Protein AF-A0A2M7MG87-F1 (afdb_monomer)

Secondary structure (DSSP, 8-state):
-TT----EEEETTEEEETTEEEEEEEEEETTEEEEEESSPPPPTTSS-PPP-S-HHHHHHHHS--HHHHHHHHHH-

Sequence (76 aa):
VNGQSIALSLNGESLLVNTSTVTMTDIKTDNGIIHVIDAVLTPKTVSETPPTNNIVEAAQQAGDFSTLLAALDAAG

Organism: NCBI:txid1974614

InterPro domains:
  IPR000782 FAS1 domain [PF02469] (2-43)
  IPR000782 FAS1 domain [PS50213] (1-41)
  IPR036378 FAS1 domain superfamily [G3DSA:2.30.180.10] (1-44)
  IPR036378 FAS1 domain superfamily [SSF82153] (2-43)

Solvent-accessible surface area (backbone atoms only — not comparable to full-atom values): 5063 Å² total; per-residue (Å²): 123,87,88,68,89,80,50,75,48,72,60,85,92,45,44,24,55,66,90,28,45,54,78,44,72,78,44,77,52,100,88,50,68,48,67,42,57,80,54,85,89,72,62,85,84,72,85,63,80,71,80,88,59,53,76,65,57,48,39,59,72,67,64,78,40,60,69,60,54,52,51,50,64,71,73,101

Radius of gyration: 19.56 Å; Cα contacts (8 Å, |Δi|>4): 65; chains: 1; bounding box: 47×30×46 Å

pLDDT: mean 85.71, std 11.29, range [53.19, 96.19]

Nearest PDB structures (foldseek):
  2vxp-assembly2_B  TM=8.263E-01  e=1.729E-01  Homo sapiens
  5y6p-assembly1_A1  TM=6.601E-01  e=9.779E-02  Griffithsia pacifica
  9g6k-assembly1_LE  TM=8.442E-01  e=5.760E-01  Toxoplasma gondii
  6tjv-assembly1_Q  TM=6.946E-01  e=4.471E-01  Thermosynechococcus vestitus BP-1
  2pml-assembly1_X  TM=7.360E-01  e=4.961E+00  Plasmodium falciparum

Foldseek 3Di:
DPPDDWDWDDDDPWIDTNNWTFPDWADDDPVGTDTDTPDDDDPPPPDPPDPPDDPQRVCVVVVPNPVVNVVVVVVD

Structure (mmCIF, N/CA/C/O backbone):
data_AF-A0A2M7MG87-F1
#
_entry.id   AF-A0A2M7MG87-F1
#
loop_
_atom_site.group_PDB
_atom_site.id
_atom_site.type_symbol
_atom_site.label_atom_id
_atom_site.label_alt_id
_atom_site.label_comp_id
_atom_site.label_asym_id
_atom_site.label_entity_id
_atom_site.label_seq_id
_atom_site.pdbx_PDB_ins_code
_atom_site.Cartn_x
_atom_site.Cartn_y
_atom_site.Cartn_z
_atom_site.occupancy
_atom_site.B_iso_or_equiv
_atom_site.auth_seq_id
_atom_site.auth_comp_id
_atom_site.auth_asym_id
_atom_site.auth_atom_id
_atom_site.pdbx_PDB_model_num
ATOM 1 N N . VAL A 1 1 ? 8.403 19.511 -2.397 1.00 53.19 1 VAL A N 1
ATOM 2 C CA . VAL A 1 1 ? 8.176 18.268 -3.177 1.00 53.19 1 VAL A CA 1
ATOM 3 C C . VAL A 1 1 ? 9.407 17.373 -3.165 1.00 53.19 1 VAL A C 1
ATOM 5 O O . VAL A 1 1 ? 9.270 16.204 -2.853 1.00 53.19 1 VAL A O 1
ATOM 8 N N . ASN A 1 2 ? 10.612 17.911 -3.375 1.00 65.31 2 ASN A N 1
ATOM 9 C CA . ASN A 1 2 ? 11.855 17.174 -3.129 1.00 65.31 2 ASN A CA 1
ATOM 10 C C . ASN A 1 2 ? 12.150 17.082 -1.623 1.00 65.31 2 ASN A C 1
ATOM 12 O O . ASN A 1 2 ? 11.958 18.067 -0.910 1.00 65.31 2 ASN A O 1
ATOM 16 N N . GLY A 1 3 ? 12.580 15.906 -1.155 1.00 73.69 3 GLY A N 1
ATOM 17 C CA . GLY A 1 3 ? 12.908 15.638 0.253 1.00 73.69 3 GLY A CA 1
ATOM 18 C C . GLY A 1 3 ? 11.804 14.964 1.077 1.00 73.69 3 GLY A C 1
ATOM 19 O O . GLY A 1 3 ? 11.997 14.737 2.267 1.00 73.69 3 GLY A O 1
ATOM 20 N N . GLN A 1 4 ? 10.656 14.630 0.477 1.00 81.62 4 GLN A N 1
ATOM 21 C CA . GLN A 1 4 ? 9.657 13.795 1.149 1.00 81.62 4 GLN A CA 1
ATOM 22 C C . GLN A 1 4 ? 10.142 12.345 1.225 1.00 81.62 4 GLN A C 1
ATOM 24 O O . GLN A 1 4 ? 10.689 11.820 0.257 1.00 81.62 4 GLN A O 1
ATOM 29 N N . SER A 1 5 ? 9.930 11.700 2.373 1.00 84.44 5 SER A N 1
ATOM 30 C CA . SER A 1 5 ? 10.224 10.278 2.534 1.00 84.44 5 SER A CA 1
ATOM 31 C C . SER A 1 5 ? 9.313 9.441 1.641 1.00 84.44 5 SER A C 1
ATOM 33 O O . SER A 1 5 ? 8.105 9.670 1.585 1.00 84.44 5 SER A O 1
ATOM 35 N N . ILE A 1 6 ? 9.908 8.457 0.977 1.00 87.62 6 ILE A N 1
ATOM 36 C CA . ILE A 1 6 ? 9.215 7.425 0.210 1.00 87.62 6 ILE A CA 1
ATOM 37 C C . ILE A 1 6 ? 9.349 6.122 0.993 1.00 87.62 6 ILE A C 1
ATOM 39 O O . ILE A 1 6 ? 10.431 5.815 1.493 1.00 87.62 6 ILE A O 1
ATOM 43 N N . ALA A 1 7 ? 8.257 5.374 1.117 1.00 90.19 7 ALA A N 1
ATOM 44 C CA . ALA A 1 7 ? 8.277 4.050 1.717 1.00 90.19 7 ALA A CA 1
ATOM 45 C C . ALA A 1 7 ? 8.527 2.988 0.643 1.00 90.19 7 ALA A C 1
ATOM 47 O O . ALA A 1 7 ? 7.964 3.054 -0.448 1.00 90.19 7 ALA A O 1
ATOM 48 N N . LEU A 1 8 ? 9.343 1.994 0.978 1.00 93.00 8 LEU A N 1
ATOM 49 C CA . LEU A 1 8 ? 9.492 0.771 0.198 1.00 93.00 8 LEU A CA 1
ATOM 50 C C . LEU A 1 8 ? 8.948 -0.381 1.036 1.00 93.00 8 LEU A C 1
ATOM 52 O O . LEU A 1 8 ? 9.264 -0.472 2.224 1.00 93.00 8 LEU A O 1
ATOM 56 N N . SER A 1 9 ? 8.136 -1.247 0.439 1.00 93.94 9 SER A N 1
ATOM 57 C CA . SER A 1 9 ? 7.654 -2.456 1.108 1.00 93.94 9 SER A CA 1
ATOM 58 C C . SER A 1 9 ? 7.694 -3.652 0.168 1.00 93.94 9 SER A C 1
ATOM 60 O O . SER A 1 9 ? 7.550 -3.505 -1.043 1.00 93.94 9 SER A O 1
ATOM 62 N N . LEU A 1 10 ? 7.914 -4.840 0.727 1.00 94.25 10 LEU A N 1
ATOM 63 C CA . LEU A 1 10 ? 7.747 -6.095 0.005 1.00 94.25 10 LEU A CA 1
ATOM 64 C C . LEU A 1 10 ? 6.483 -6.781 0.511 1.00 94.25 10 LEU A C 1
ATOM 66 O O . LEU A 1 10 ? 6.344 -7.029 1.709 1.00 94.25 10 LEU A O 1
ATOM 70 N N . ASN A 1 11 ? 5.586 -7.109 -0.412 1.00 89.44 11 ASN A N 1
ATOM 71 C CA . ASN A 1 11 ? 4.418 -7.937 -0.162 1.00 89.44 11 ASN A CA 1
ATOM 72 C C . ASN A 1 11 ? 4.542 -9.225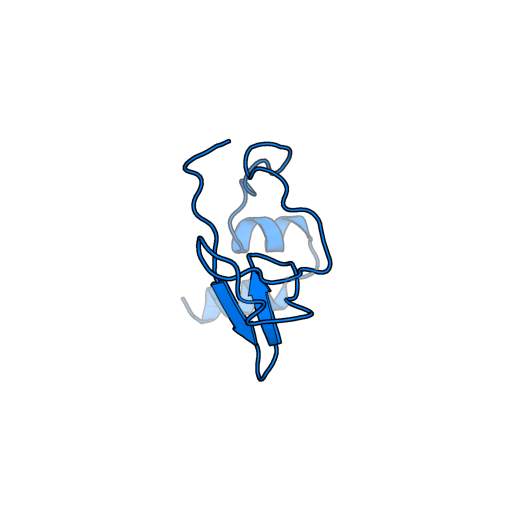 -0.984 1.00 89.44 11 ASN A C 1
ATOM 74 O O . ASN A 1 11 ? 4.222 -9.259 -2.174 1.00 89.44 11 ASN A O 1
ATOM 78 N N . GLY 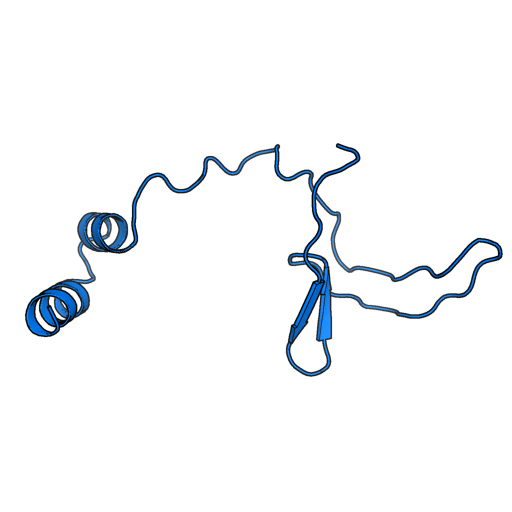A 1 12 ? 5.085 -10.272 -0.357 1.00 89.56 12 GLY A N 1
ATOM 79 C CA . GLY A 1 12 ? 5.504 -11.477 -1.071 1.00 89.56 12 GLY A CA 1
ATOM 80 C C . GLY A 1 12 ? 6.597 -11.148 -2.090 1.00 89.56 12 GLY A C 1
ATOM 81 O O . GLY A 1 12 ? 7.651 -10.634 -1.722 1.00 89.56 12 GLY A O 1
ATOM 82 N N . GLU A 1 13 ? 6.329 -11.423 -3.367 1.00 88.94 13 GLU A N 1
ATOM 83 C CA . GLU A 1 13 ? 7.236 -11.125 -4.488 1.00 88.94 13 GLU A CA 1
ATOM 84 C C . GLU A 1 13 ? 7.050 -9.709 -5.062 1.00 88.94 13 GLU A C 1
ATOM 86 O O . GLU A 1 13 ? 7.857 -9.255 -5.870 1.00 88.94 13 GLU A O 1
ATOM 91 N N . SER A 1 14 ? 5.995 -8.993 -4.659 1.00 90.31 14 SER A N 1
ATOM 92 C CA . SER A 1 14 ? 5.713 -7.646 -5.161 1.00 90.31 14 SER A CA 1
ATOM 93 C C . SER A 1 14 ? 6.453 -6.594 -4.339 1.00 90.31 14 SER A C 1
ATOM 95 O O . SER A 1 14 ? 6.257 -6.493 -3.127 1.00 90.31 14 SER A O 1
ATOM 97 N N . LEU A 1 15 ? 7.276 -5.781 -5.005 1.00 93.88 15 LEU A N 1
ATOM 98 C CA . LEU A 1 15 ? 7.875 -4.577 -4.431 1.00 93.88 15 LEU A CA 1
ATOM 99 C C . LEU A 1 15 ? 6.926 -3.394 -4.637 1.00 93.88 15 LEU A C 1
ATOM 101 O O . LEU A 1 15 ? 6.460 -3.154 -5.751 1.00 93.88 15 LEU A O 1
ATOM 105 N N . LEU A 1 16 ?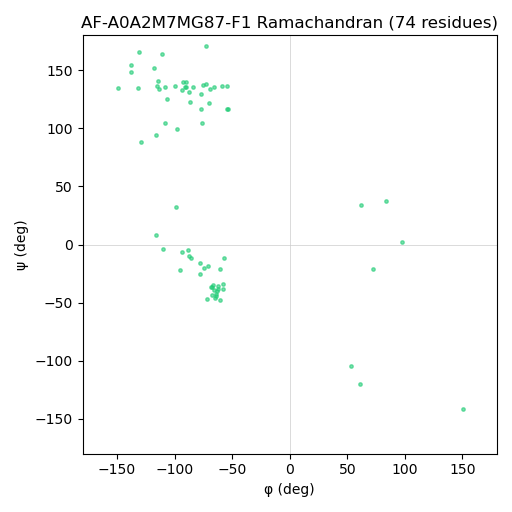 6.668 -2.642 -3.572 1.00 93.88 16 LEU A N 1
ATOM 106 C CA . LEU A 1 16 ? 5.851 -1.439 -3.605 1.00 93.88 16 LEU A CA 1
ATOM 107 C C . LEU A 1 16 ? 6.691 -0.210 -3.276 1.00 93.88 16 LEU A C 1
ATOM 109 O O . LEU A 1 16 ? 7.523 -0.219 -2.366 1.00 93.88 16 LEU A O 1
ATOM 113 N N . VAL A 1 17 ? 6.402 0.871 -3.994 1.00 93.12 17 VAL A N 1
ATOM 114 C CA . VAL A 1 17 ? 6.853 2.229 -3.700 1.00 93.12 17 VAL A CA 1
ATOM 115 C C . VAL A 1 17 ? 5.634 3.002 -3.206 1.00 93.12 17 VAL A C 1
ATOM 117 O O . VAL A 1 17 ? 4.745 3.344 -3.982 1.00 93.12 17 VAL A O 1
ATOM 120 N N . ASN A 1 18 ? 5.564 3.246 -1.896 1.00 90.81 18 ASN A N 1
ATOM 121 C CA . ASN A 1 18 ? 4.335 3.606 -1.187 1.00 90.81 18 ASN A CA 1
ATOM 122 C C . ASN A 1 18 ? 3.217 2.580 -1.458 1.00 90.81 18 ASN A C 1
ATOM 124 O O . ASN A 1 18 ? 3.248 1.482 -0.909 1.00 90.81 18 ASN A O 1
ATOM 128 N N . THR A 1 19 ? 2.242 2.935 -2.295 1.00 88.69 19 THR A N 1
ATOM 129 C CA . THR A 1 19 ? 1.108 2.089 -2.695 1.00 88.69 19 THR A CA 1
ATOM 130 C C . THR A 1 19 ? 1.187 1.637 -4.154 1.00 88.69 19 THR A C 1
ATOM 132 O O . THR A 1 19 ? 0.327 0.880 -4.591 1.00 88.69 19 THR A O 1
ATOM 135 N N . SER A 1 20 ? 2.191 2.094 -4.908 1.00 92.62 20 SER A N 1
ATOM 136 C CA . SER A 1 20 ? 2.374 1.769 -6.325 1.00 92.62 20 SER A CA 1
ATOM 137 C C . SER A 1 20 ? 3.230 0.519 -6.479 1.00 92.62 20 SER A C 1
ATOM 139 O O . SER A 1 20 ? 4.265 0.391 -5.819 1.00 92.62 20 SER A O 1
ATOM 141 N N . THR A 1 21 ? 2.827 -0.389 -7.360 1.00 94.94 21 THR A N 1
ATOM 142 C CA . THR A 1 21 ? 3.534 -1.651 -7.594 1.00 94.94 21 THR A CA 1
ATOM 143 C C . THR A 1 21 ? 4.669 -1.434 -8.581 1.00 94.94 21 THR A C 1
ATOM 145 O O . THR A 1 21 ? 4.490 -0.794 -9.619 1.00 94.94 21 THR A O 1
ATOM 148 N N . VAL A 1 22 ? 5.840 -1.995 -8.290 1.00 95.44 22 VAL A N 1
ATOM 149 C CA . VAL A 1 22 ? 6.950 -2.040 -9.241 1.00 95.44 22 VAL A CA 1
ATOM 150 C C . VAL A 1 22 ? 6.681 -3.136 -10.270 1.00 95.44 22 VAL A C 1
ATOM 152 O O . VAL A 1 22 ? 6.619 -4.314 -9.931 1.00 95.44 22 VAL A O 1
ATOM 155 N N . THR A 1 23 ? 6.528 -2.750 -11.534 1.00 94.06 23 THR A N 1
ATOM 156 C CA . THR A 1 23 ? 6.211 -3.660 -12.645 1.00 94.06 23 THR A CA 1
ATOM 157 C C . THR A 1 23 ? 7.448 -4.133 -13.402 1.00 94.06 23 THR A C 1
ATOM 159 O O . THR A 1 23 ? 7.397 -5.156 -14.081 1.00 94.06 23 THR A O 1
ATOM 162 N N . MET A 1 24 ? 8.560 -3.398 -13.314 1.00 91.62 24 MET A N 1
ATOM 163 C CA . MET A 1 24 ? 9.841 -3.774 -13.914 1.00 91.62 24 MET A CA 1
ATOM 164 C C . MET A 1 24 ? 10.994 -3.236 -13.069 1.00 91.62 24 MET A C 1
ATOM 166 O O . MET A 1 24 ? 10.980 -2.069 -12.669 1.00 91.62 24 MET A O 1
ATOM 170 N N . THR A 1 25 ? 11.996 -4.076 -12.814 1.00 90.62 25 THR A N 1
ATOM 171 C CA . THR A 1 25 ? 13.174 -3.736 -12.007 1.00 90.62 25 THR A CA 1
ATOM 172 C C . THR A 1 25 ? 14.439 -3.653 -12.864 1.00 90.62 25 THR A C 1
ATOM 174 O O . THR A 1 25 ? 14.479 -4.145 -13.992 1.00 90.62 25 THR A O 1
ATOM 177 N N . ASP A 1 26 ? 15.483 -3.030 -12.312 1.00 90.25 26 ASP A N 1
ATOM 178 C CA . ASP A 1 26 ? 16.872 -3.184 -12.769 1.00 90.25 26 ASP A CA 1
ATOM 179 C C . ASP A 1 26 ? 17.199 -2.741 -14.206 1.00 90.25 26 ASP A C 1
ATOM 181 O O . ASP A 1 26 ? 18.104 -3.278 -14.854 1.00 90.25 26 ASP A O 1
ATOM 185 N N . ILE A 1 27 ? 16.533 -1.697 -14.705 1.00 93.62 27 ILE A N 1
ATOM 186 C CA . ILE A 1 27 ? 16.903 -1.085 -15.986 1.00 93.62 27 ILE A CA 1
ATOM 187 C C . ILE A 1 27 ? 18.160 -0.234 -15.776 1.00 93.62 27 ILE A C 1
ATOM 189 O O . ILE A 1 27 ? 18.096 0.857 -15.208 1.00 93.62 27 ILE A O 1
ATOM 193 N N . LYS A 1 28 ? 19.314 -0.733 -16.230 1.00 94.69 28 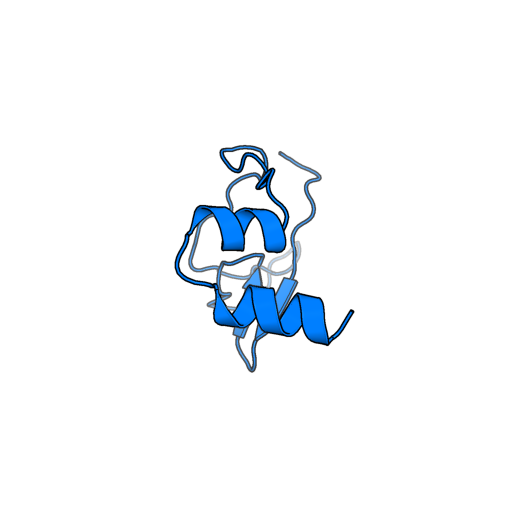LYS A N 1
ATOM 194 C CA . LYS A 1 28 ? 20.605 -0.042 -16.096 1.00 94.69 28 LYS A CA 1
ATOM 195 C C . LYS A 1 28 ? 20.678 1.206 -16.973 1.00 94.69 28 LYS A C 1
ATOM 197 O O . LYS A 1 28 ? 20.385 1.152 -18.165 1.00 94.69 28 LYS A O 1
ATOM 202 N N . THR A 1 29 ? 21.159 2.294 -16.387 1.00 94.06 29 THR A N 1
ATOM 203 C CA . THR A 1 29 ? 21.491 3.549 -17.066 1.00 94.06 29 THR A CA 1
ATOM 204 C C . THR A 1 29 ? 22.886 4.011 -16.652 1.00 94.06 29 THR A C 1
ATOM 206 O O . THR A 1 29 ? 23.435 3.547 -15.653 1.00 94.06 29 THR A O 1
ATOM 209 N N . ASP A 1 30 ? 23.465 4.960 -17.388 1.00 96.19 30 ASP A N 1
ATOM 210 C CA . ASP A 1 30 ? 24.814 5.478 -17.101 1.00 96.19 30 ASP A CA 1
ATOM 211 C C . ASP A 1 30 ? 24.935 6.125 -15.708 1.00 96.19 30 ASP A C 1
ATOM 213 O O . ASP A 1 30 ? 26.026 6.250 -15.157 1.00 96.19 30 ASP A O 1
ATOM 217 N N . ASN A 1 31 ? 23.805 6.534 -15.128 1.00 93.69 31 ASN A N 1
ATOM 218 C CA . ASN A 1 31 ? 23.708 7.230 -13.850 1.00 93.69 31 ASN A CA 1
ATOM 219 C C . ASN A 1 31 ? 22.954 6.446 -12.760 1.00 93.69 31 ASN A C 1
ATOM 221 O O . ASN A 1 31 ? 22.680 7.016 -11.703 1.00 93.69 31 ASN A O 1
ATOM 225 N N . GLY A 1 32 ? 22.603 5.176 -12.985 1.00 93.25 32 GLY A N 1
ATOM 226 C CA . GLY A 1 32 ? 21.930 4.364 -11.973 1.00 93.25 32 GLY A CA 1
ATOM 227 C C . GLY A 1 32 ? 21.011 3.283 -12.532 1.00 93.25 32 GLY A C 1
ATOM 228 O O . GLY A 1 32 ? 21.338 2.588 -13.493 1.00 93.25 32 GLY A O 1
ATOM 229 N N . ILE A 1 33 ? 19.879 3.097 -11.852 1.00 95.62 33 ILE A N 1
ATOM 230 C CA . ILE A 1 33 ? 18.884 2.070 -12.158 1.00 95.62 33 ILE A CA 1
ATOM 231 C C . ILE A 1 33 ? 17.497 2.708 -12.182 1.00 95.62 33 ILE A C 1
ATOM 233 O O . ILE A 1 33 ? 17.131 3.444 -11.264 1.00 95.62 33 ILE A O 1
ATOM 237 N N . ILE A 1 34 ? 16.712 2.377 -13.204 1.00 93.94 34 ILE A N 1
ATOM 238 C CA . ILE A 1 34 ? 15.297 2.732 -13.304 1.00 93.94 34 ILE A CA 1
ATOM 239 C C . ILE A 1 34 ? 14.438 1.533 -12.891 1.00 93.94 34 ILE A C 1
ATOM 241 O O . ILE A 1 34 ? 14.676 0.400 -13.310 1.00 93.94 34 ILE A O 1
ATOM 245 N N . HIS A 1 35 ? 13.411 1.820 -12.093 1.00 93.69 35 HIS A N 1
ATOM 246 C CA . HIS A 1 35 ? 12.309 0.914 -11.784 1.00 93.69 35 HIS A CA 1
ATOM 247 C C . HIS A 1 35 ? 11.019 1.509 -12.354 1.00 93.69 35 HIS A C 1
ATOM 249 O O . HIS A 1 35 ? 10.787 2.713 -12.224 1.00 93.69 35 HIS A O 1
ATOM 255 N N . VAL A 1 36 ? 10.189 0.683 -12.988 1.00 94.44 36 VAL A N 1
ATOM 256 C CA . VAL A 1 36 ? 8.890 1.099 -13.537 1.00 94.44 36 VAL A CA 1
ATOM 257 C C . VAL A 1 36 ? 7.812 0.823 -12.500 1.00 94.44 36 VAL A C 1
ATOM 259 O O . VAL A 1 36 ? 7.778 -0.267 -11.935 1.00 94.44 36 VAL A O 1
ATOM 262 N N . ILE A 1 37 ? 6.943 1.803 -12.263 1.00 95.62 37 ILE A N 1
ATOM 263 C CA . ILE A 1 37 ? 5.789 1.688 -11.367 1.00 95.62 37 ILE A CA 1
ATOM 264 C C .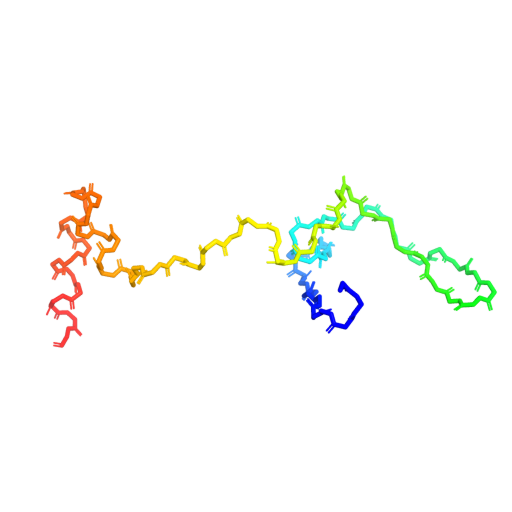 ILE A 1 37 ? 4.484 1.874 -12.140 1.00 95.62 37 ILE A C 1
ATOM 266 O O . ILE A 1 37 ? 4.451 2.565 -13.159 1.00 95.62 37 ILE A O 1
ATOM 270 N N . ASP A 1 38 ? 3.416 1.260 -11.642 1.00 95.00 38 ASP A N 1
ATOM 271 C CA . ASP A 1 38 ? 2.082 1.267 -12.256 1.00 95.00 38 ASP A CA 1
ATOM 272 C C . ASP A 1 38 ? 1.280 2.563 -12.039 1.00 95.00 38 ASP A C 1
ATOM 274 O O . ASP A 1 38 ? 0.308 2.811 -12.755 1.00 95.00 38 ASP A O 1
ATOM 278 N N . ALA A 1 39 ? 1.684 3.409 -11.087 1.00 92.44 39 ALA A N 1
ATOM 279 C CA . ALA A 1 39 ? 0.973 4.631 -10.731 1.00 92.44 39 ALA A CA 1
ATOM 280 C C . ALA A 1 39 ? 1.908 5.825 -10.488 1.00 92.44 39 ALA A C 1
ATOM 282 O O . ALA A 1 39 ? 3.073 5.688 -10.121 1.00 92.44 39 ALA A O 1
ATOM 283 N N . VAL A 1 40 ? 1.374 7.033 -10.687 1.00 91.44 40 VAL A N 1
ATOM 284 C CA . VAL A 1 40 ? 2.101 8.286 -10.450 1.00 91.44 40 VAL A CA 1
ATOM 285 C C . VAL A 1 40 ? 2.159 8.574 -8.952 1.00 91.44 40 VAL A C 1
ATOM 287 O O . VAL A 1 40 ? 1.127 8.615 -8.284 1.00 91.44 40 VAL A O 1
ATOM 290 N N . LEU A 1 41 ? 3.358 8.854 -8.435 1.00 88.50 41 LEU A N 1
ATOM 291 C CA . LEU A 1 41 ? 3.522 9.305 -7.056 1.00 88.50 41 LEU A CA 1
ATOM 292 C C . LEU A 1 41 ? 2.983 10.728 -6.889 1.00 88.50 41 LEU A C 1
ATOM 294 O O . LEU A 1 41 ? 3.461 11.673 -7.522 1.00 88.50 41 LEU A O 1
ATOM 298 N N . THR A 1 42 ? 2.020 10.889 -5.988 1.00 84.50 42 THR A N 1
ATOM 299 C CA . THR A 1 42 ? 1.531 12.199 -5.564 1.00 84.50 42 THR A CA 1
ATOM 300 C C . THR A 1 42 ? 2.298 12.669 -4.323 1.00 84.50 42 THR A C 1
ATOM 302 O O . THR A 1 42 ? 2.599 11.873 -3.429 1.00 84.50 42 THR A O 1
ATOM 305 N N . PRO A 1 43 ? 2.657 13.963 -4.230 1.00 75.88 43 PRO A N 1
ATOM 306 C CA . PRO A 1 43 ? 3.249 14.504 -3.014 1.00 75.88 43 PRO A CA 1
ATOM 307 C C . PRO A 1 43 ? 2.308 14.308 -1.822 1.00 75.88 43 PRO A C 1
ATOM 309 O O . PRO A 1 43 ? 1.131 14.647 -1.907 1.00 75.88 43 PRO A O 1
ATOM 312 N N . LYS A 1 44 ? 2.831 13.889 -0.663 1.00 68.06 44 LYS A N 1
ATOM 313 C CA . LYS A 1 44 ? 2.036 13.674 0.570 1.00 68.06 44 LYS A CA 1
ATOM 314 C C . LYS A 1 44 ? 1.264 14.926 1.045 1.00 68.06 44 LYS A C 1
ATOM 316 O O . LYS A 1 44 ? 0.435 14.853 1.939 1.00 68.06 44 LYS A O 1
ATOM 321 N N . THR A 1 45 ? 1.555 16.102 0.483 1.00 61.69 45 THR A N 1
ATOM 322 C CA . THR A 1 45 ? 0.920 17.375 0.856 1.00 61.69 45 THR A CA 1
ATOM 323 C C . THR A 1 45 ? -0.389 17.660 0.125 1.00 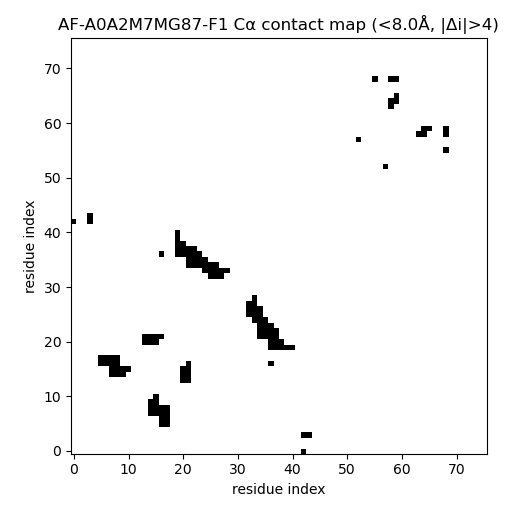61.69 45 THR A C 1
ATOM 325 O O . THR A 1 45 ? -1.070 18.611 0.496 1.00 61.69 45 THR A O 1
ATOM 328 N N . VAL A 1 46 ? -0.731 16.905 -0.923 1.00 55.53 46 VAL A N 1
ATOM 329 C CA . VAL A 1 46 ? -2.008 17.070 -1.623 1.00 55.53 46 VAL A CA 1
ATOM 330 C C . VAL A 1 46 ? -3.003 16.028 -1.110 1.00 55.53 46 VAL A C 1
ATOM 332 O O . VAL A 1 46 ? -2.989 14.882 -1.535 1.00 55.53 46 VAL A O 1
ATOM 335 N N . SER A 1 47 ? -3.873 16.461 -0.195 1.00 56.19 47 SER A N 1
ATOM 336 C CA . SER A 1 47 ? -5.180 15.835 0.080 1.00 56.19 47 SER A CA 1
ATOM 337 C C . SER A 1 47 ? -5.269 14.628 1.016 1.00 56.19 47 SER A C 1
ATOM 339 O O . SER A 1 47 ? -6.144 13.793 0.835 1.00 56.19 47 SER A O 1
ATOM 341 N N . GLU A 1 48 ? -4.491 14.582 2.090 1.00 57.53 48 GLU A N 1
ATOM 342 C CA . GLU A 1 48 ? -4.826 13.714 3.224 1.00 57.53 48 GLU A CA 1
ATOM 343 C C . GLU A 1 48 ? -4.759 14.5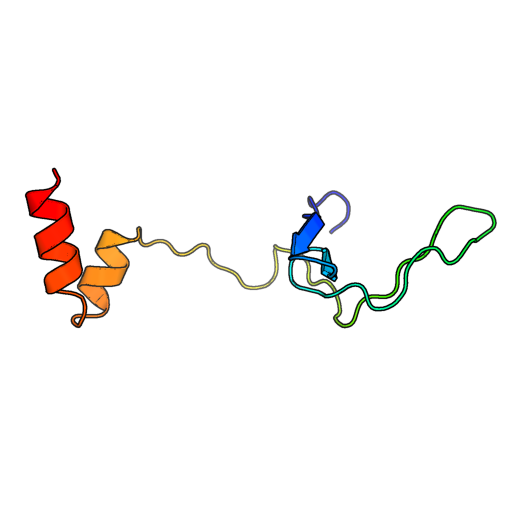79 4.482 1.00 57.53 48 GLU A C 1
ATOM 345 O O . GLU A 1 48 ? -3.703 14.727 5.103 1.00 57.53 48 GLU A O 1
ATOM 350 N N . THR A 1 49 ? -5.871 15.228 4.840 1.00 59.06 49 THR A N 1
ATOM 351 C CA . THR A 1 49 ? -6.044 15.668 6.227 1.00 59.06 49 THR A CA 1
ATOM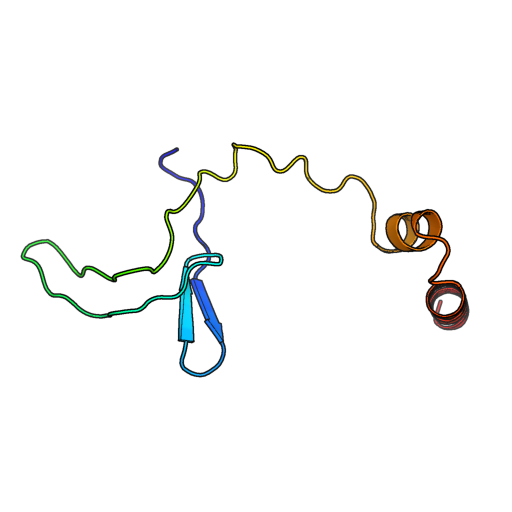 352 C C . THR A 1 49 ? -5.842 14.408 7.063 1.00 59.06 49 THR A C 1
ATOM 354 O O . THR A 1 49 ? -6.588 13.451 6.846 1.00 59.06 49 THR A O 1
ATOM 357 N N . PRO A 1 50 ? -4.819 14.336 7.934 1.00 64.94 50 PRO A N 1
ATOM 358 C CA . PRO A 1 50 ? -4.605 13.131 8.716 1.00 64.94 50 PRO A CA 1
ATOM 359 C C . PRO A 1 50 ? -5.909 12.813 9.454 1.00 64.94 50 PRO A C 1
ATOM 361 O O . PRO A 1 50 ? -6.545 13.753 9.948 1.00 64.94 50 PRO A O 1
ATOM 364 N N . PRO A 1 51 ? -6.344 11.540 9.495 1.00 66.94 51 PRO A N 1
ATOM 365 C CA . PRO A 1 51 ? -7.540 11.175 10.234 1.00 66.94 51 PRO A CA 1
ATOM 366 C C . PRO A 1 51 ? -7.377 11.698 11.661 1.00 66.94 51 PRO A C 1
ATOM 368 O O . PRO A 1 51 ? -6.428 11.345 12.359 1.00 66.94 51 PRO A O 1
ATOM 371 N N . THR A 1 52 ? -8.254 12.617 12.061 1.00 76.25 52 THR A N 1
ATOM 372 C CA . THR A 1 52 ? -8.197 13.254 13.384 1.00 76.25 52 THR A CA 1
ATOM 373 C C . THR A 1 52 ? -8.657 12.311 14.482 1.00 76.25 52 THR A C 1
ATOM 375 O O . THR A 1 52 ? -8.346 12.538 15.645 1.00 76.25 52 THR A O 1
ATOM 378 N N . ASN A 1 53 ? -9.399 11.271 14.103 1.00 84.56 53 ASN A N 1
ATOM 379 C CA . ASN A 1 53 ? -9.998 10.321 15.020 1.00 84.56 53 ASN A CA 1
ATOM 380 C C . ASN A 1 53 ? -9.038 9.156 15.263 1.00 84.56 53 ASN A C 1
ATOM 382 O O . ASN A 1 53 ? -8.474 8.597 14.316 1.00 84.56 53 ASN A O 1
ATOM 386 N N . ASN A 1 54 ? -8.895 8.746 16.520 1.00 85.81 54 ASN A N 1
ATOM 387 C CA . ASN A 1 54 ? -8.258 7.469 16.831 1.00 85.81 54 ASN A CA 1
ATOM 388 C C . ASN A 1 54 ? -9.188 6.288 16.474 1.00 85.81 54 ASN A C 1
ATOM 390 O O . ASN A 1 54 ? -10.360 6.465 16.133 1.00 85.81 54 ASN A O 1
ATOM 394 N N . ILE A 1 55 ? -8.661 5.061 16.539 1.00 86.31 55 ILE A N 1
ATOM 395 C CA . ILE A 1 55 ? -9.408 3.853 16.149 1.00 86.31 55 ILE A CA 1
ATOM 396 C C . ILE A 1 55 ? -10.710 3.671 16.947 1.00 86.31 55 ILE A C 1
ATOM 398 O O . ILE A 1 55 ? -11.706 3.212 16.392 1.00 86.31 55 ILE A O 1
ATOM 402 N N . VAL A 1 56 ? -10.725 4.070 18.224 1.00 86.81 56 VAL A N 1
ATOM 403 C CA . VAL A 1 56 ? -11.894 3.945 19.107 1.00 86.81 56 VAL A CA 1
ATOM 404 C C . VAL A 1 56 ? -12.969 4.946 18.699 1.00 86.81 56 VAL A C 1
ATOM 406 O O . VAL A 1 56 ? -14.123 4.573 18.514 1.00 86.81 56 VAL A O 1
ATOM 409 N N . GLU A 1 57 ? -12.588 6.201 18.481 1.00 88.88 57 GLU A N 1
ATOM 410 C CA . GLU A 1 57 ? -13.492 7.270 18.044 1.00 88.88 57 GLU A CA 1
ATOM 411 C C . GLU A 1 57 ? -14.091 6.981 16.663 1.00 88.88 57 GLU A C 1
ATOM 413 O O . GLU A 1 57 ? -15.282 7.206 16.441 1.00 88.88 57 GLU A O 1
ATOM 418 N N . ALA A 1 58 ? -13.288 6.445 15.739 1.00 87.50 58 ALA A N 1
ATOM 419 C CA . ALA A 1 58 ? -13.766 6.022 14.427 1.00 87.50 58 ALA A CA 1
ATOM 420 C C . ALA A 1 58 ? -14.780 4.870 14.541 1.00 87.50 58 ALA A C 1
ATOM 422 O O . ALA A 1 58 ? -15.822 4.896 13.883 1.00 87.50 58 ALA A O 1
ATOM 423 N N . ALA A 1 59 ? -14.514 3.892 15.414 1.00 87.88 59 ALA A N 1
ATOM 424 C CA . ALA A 1 59 ? -15.419 2.773 15.651 1.00 87.88 59 ALA A CA 1
ATOM 425 C C . ALA A 1 59 ? -16.748 3.217 16.291 1.00 87.88 59 ALA A C 1
ATOM 427 O O . ALA A 1 59 ? -17.812 2.732 15.908 1.00 87.88 59 ALA A O 1
ATOM 428 N N . GLN A 1 60 ? -16.698 4.173 17.223 1.00 88.12 60 GLN A N 1
ATOM 429 C CA . GLN A 1 60 ? -17.885 4.775 17.837 1.00 88.12 60 GLN A CA 1
ATOM 430 C C . GLN A 1 60 ? -18.732 5.543 16.814 1.00 88.12 60 GLN A C 1
ATOM 432 O O . GLN A 1 60 ? -19.950 5.385 16.794 1.00 88.12 60 GLN A O 1
ATOM 437 N N . GLN A 1 61 ? -18.104 6.344 15.945 1.00 87.31 61 GLN A N 1
ATOM 438 C CA . GLN A 1 61 ? -18.808 7.132 14.923 1.00 87.31 61 GLN A CA 1
ATOM 439 C C . GLN A 1 61 ? -19.473 6.270 13.851 1.00 87.31 61 GLN A C 1
ATOM 441 O O . GLN A 1 61 ? -20.543 6.623 13.362 1.00 87.31 61 GLN A O 1
ATOM 446 N N . ALA A 1 62 ? -18.858 5.145 13.487 1.00 88.94 62 ALA A N 1
ATOM 447 C CA . ALA A 1 62 ? -19.434 4.225 12.517 1.00 88.94 62 ALA A CA 1
ATOM 448 C C . ALA A 1 62 ? -20.656 3.458 13.059 1.00 88.94 62 ALA A C 1
ATOM 450 O O . ALA A 1 62 ? -21.420 2.923 12.267 1.00 88.94 62 ALA A O 1
ATOM 451 N N . GLY A 1 63 ? -20.857 3.395 14.382 1.00 85.69 63 GLY A N 1
ATOM 452 C CA . GLY A 1 63 ? -22.058 2.831 15.016 1.00 85.69 63 GLY A CA 1
ATOM 453 C C . GLY A 1 63 ? -22.200 1.301 14.966 1.00 85.69 63 GLY A C 1
ATOM 454 O O . GLY A 1 63 ? -22.873 0.731 15.822 1.00 85.69 63 GLY A O 1
ATOM 455 N N . ASP A 1 64 ? -21.521 0.625 14.037 1.00 91.25 64 ASP A N 1
ATOM 456 C CA . ASP A 1 64 ? -21.675 -0.817 13.787 1.00 91.25 64 ASP A CA 1
ATOM 457 C C . ASP A 1 64 ? -20.677 -1.709 14.556 1.00 91.25 64 ASP A C 1
ATOM 459 O O . ASP A 1 64 ? -20.788 -2.934 14.556 1.00 91.25 64 ASP A O 1
ATOM 463 N N . PHE A 1 65 ? -19.703 -1.124 15.260 1.00 90.75 65 PHE A N 1
ATOM 464 C CA . PHE A 1 65 ? -18.595 -1.857 15.894 1.00 90.75 65 PHE A CA 1
ATOM 465 C C . PHE A 1 65 ? -18.792 -2.132 17.398 1.00 90.75 65 PHE A C 1
ATOM 467 O O . PHE A 1 65 ? -17.824 -2.195 18.158 1.00 90.75 65 PHE A O 1
ATOM 474 N N . SER A 1 66 ? -20.033 -2.319 17.857 1.00 89.50 66 SER A N 1
ATOM 475 C CA . SER A 1 66 ? -20.356 -2.500 19.287 1.00 89.50 66 SER A CA 1
ATOM 476 C C . SER A 1 66 ? -19.635 -3.688 19.943 1.00 89.50 66 SER A C 1
ATOM 478 O O . SER A 1 66 ? -19.163 -3.571 21.073 1.00 89.50 66 SER A O 1
ATOM 480 N N . THR A 1 67 ? -19.471 -4.812 19.234 1.00 92.44 67 THR A N 1
ATOM 481 C CA . THR A 1 67 ? -18.719 -5.977 19.740 1.00 92.44 67 THR A CA 1
ATOM 482 C C . THR A 1 67 ? -17.221 -5.694 19.876 1.00 92.44 67 THR A C 1
ATOM 484 O O . THR A 1 67 ? -16.600 -6.164 20.825 1.00 92.44 67 THR A O 1
ATOM 487 N N . LEU A 1 68 ? -16.638 -4.910 18.963 1.00 88.69 68 LEU A N 1
ATOM 488 C CA . LEU A 1 68 ? -15.228 -4.514 19.025 1.00 88.69 68 LEU A CA 1
ATOM 489 C C . LEU A 1 68 ? -14.970 -3.580 20.216 1.00 88.69 68 LEU A C 1
ATOM 491 O O . LEU A 1 68 ? -13.996 -3.774 20.937 1.00 88.69 68 LEU A O 1
ATOM 495 N N . LEU A 1 69 ? -15.863 -2.610 20.441 1.00 89.25 69 LEU A N 1
ATOM 496 C CA . LEU A 1 69 ? -15.805 -1.700 21.590 1.00 89.25 69 LEU A CA 1
ATOM 497 C C . LEU A 1 69 ? -15.906 -2.472 22.914 1.00 89.25 69 LEU A C 1
ATOM 499 O O . LEU A 1 69 ? -15.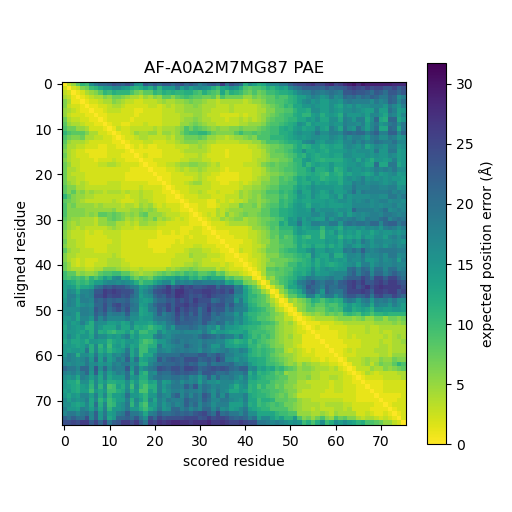053 -2.310 23.779 1.00 89.25 69 LEU A O 1
ATOM 503 N N . ALA A 1 70 ? -16.870 -3.391 23.026 1.00 90.62 70 ALA A N 1
ATOM 504 C CA . ALA A 1 70 ? -17.029 -4.226 24.217 1.00 90.62 70 ALA A CA 1
ATOM 505 C C . ALA A 1 70 ? -15.816 -5.138 24.480 1.00 90.62 70 ALA A C 1
ATOM 507 O O . ALA A 1 70 ? -15.430 -5.341 25.630 1.00 90.62 70 ALA A O 1
ATOM 508 N N . ALA A 1 71 ? -15.203 -5.693 23.429 1.00 90.88 71 ALA A N 1
ATOM 509 C CA . ALA A 1 71 ? -14.001 -6.511 23.566 1.00 90.88 71 ALA A CA 1
ATOM 510 C C . ALA A 1 71 ? -12.788 -5.689 24.028 1.00 90.88 71 ALA A C 1
ATOM 512 O O . ALA A 1 71 ? -11.989 -6.188 24.817 1.00 90.88 71 ALA A O 1
ATOM 513 N N . LEU A 1 72 ? -12.662 -4.441 23.565 1.00 88.19 72 LEU A N 1
ATOM 514 C CA . LEU A 1 72 ? -11.612 -3.529 24.014 1.00 88.19 72 LEU A CA 1
ATOM 515 C C . LEU A 1 72 ? -11.773 -3.181 25.500 1.00 88.19 72 LEU A C 1
ATOM 517 O O . LEU A 1 72 ? -10.798 -3.273 26.237 1.00 88.19 72 LEU A O 1
ATOM 521 N N . ASP A 1 73 ? -12.993 -2.860 25.940 1.00 88.50 73 ASP A N 1
ATOM 522 C CA . ASP A 1 73 ? -13.290 -2.567 27.349 1.00 88.50 73 ASP A CA 1
ATOM 523 C C . ASP A 1 73 ? -13.017 -3.773 28.265 1.00 88.50 73 ASP A C 1
ATOM 525 O O . ASP A 1 73 ? -12.562 -3.609 29.393 1.00 88.50 73 ASP A O 1
ATOM 529 N N . ALA A 1 74 ? -13.273 -4.996 27.787 1.00 90.94 74 ALA A N 1
ATOM 530 C CA . ALA A 1 74 ? -13.025 -6.224 28.546 1.00 90.94 74 ALA A CA 1
ATOM 531 C C . ALA A 1 74 ? -11.545 -6.647 28.583 1.00 90.94 74 ALA A C 1
ATOM 533 O O . ALA A 1 74 ? -11.143 -7.381 29.485 1.00 90.94 74 ALA A O 1
ATOM 534 N N . ALA A 1 75 ? -10.755 -6.239 27.586 1.00 88.19 75 ALA A N 1
ATOM 535 C CA . ALA A 1 75 ? -9.319 -6.501 27.511 1.00 88.19 75 ALA A CA 1
ATOM 536 C C . ALA A 1 75 ? -8.468 -5.418 28.207 1.00 88.19 75 ALA A C 1
ATOM 538 O O . ALA A 1 75 ? -7.244 -5.571 28.254 1.00 88.19 75 ALA A O 1
ATOM 539 N N . GLY A 1 76 ? -9.110 -4.346 28.693 1.00 58.75 76 GLY A N 1
ATOM 540 C CA . GLY A 1 76 ? -8.508 -3.229 29.427 1.00 58.75 76 GLY A CA 1
ATOM 541 C C . GLY A 1 76 ? -8.072 -3.580 30.842 1.00 58.75 76 GLY A C 1
ATOM 542 O O . GLY A 1 76 ? -8.882 -4.171 31.591 1.00 58.75 76 GLY A O 1
#

Mean predicted aligned error: 10.39 Å